Protein AF-A0A354TDP1-F1 (afdb_monomer)

Radius of gyration: 15.61 Å; Cα contacts (8 Å, |Δi|>4): 43; chains: 1; bounding box: 36×28×40 Å

Solvent-acc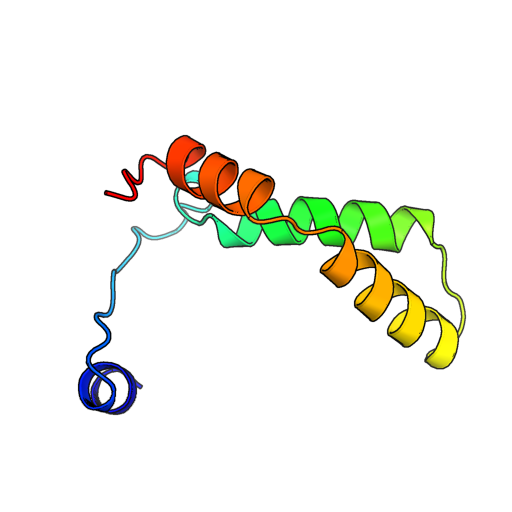essible surface area (backbone atoms only — not comparable to full-atom values): 4598 Å² total; per-residue (Å²): 109,70,74,62,44,48,73,74,76,46,80,92,81,87,74,66,84,94,45,65,75,62,38,44,66,57,57,52,49,51,56,35,53,51,47,45,62,75,60,66,54,88,45,74,68,49,40,52,52,41,50,55,53,35,58,70,69,63,47,73,67,55,51,54,50,34,36,45,73,36,73,45,81,88,127

Structure (mmCIF, N/CA/C/O backbone):
data_AF-A0A354TDP1-F1
#
_entry.id   AF-A0A354TDP1-F1
#
loop_
_atom_site.group_PDB
_atom_site.id
_atom_site.type_symbol
_atom_site.label_atom_id
_atom_site.label_alt_id
_atom_site.label_comp_id
_atom_site.label_asym_id
_atom_site.label_entity_id
_atom_site.label_seq_id
_atom_site.pdbx_PDB_ins_code
_atom_site.Cartn_x
_atom_site.Cartn_y
_atom_site.Cartn_z
_atom_site.occupancy
_atom_site.B_iso_or_equiv
_atom_site.auth_seq_id
_atom_site.auth_comp_id
_atom_site.auth_asym_id
_atom_site.auth_atom_id
_atom_site.pdbx_PDB_model_num
ATOM 1 N N . MET A 1 1 ? 20.727 -5.548 1.984 1.00 77.25 1 MET A N 1
ATOM 2 C CA . MET A 1 1 ? 19.389 -5.544 1.356 1.00 77.25 1 MET A CA 1
ATOM 3 C C . MET A 1 1 ? 19.445 -5.995 -0.100 1.00 77.25 1 MET A C 1
ATOM 5 O O . MET A 1 1 ? 18.904 -7.047 -0.399 1.00 77.25 1 MET A O 1
ATOM 9 N N . GLU A 1 2 ? 20.173 -5.304 -0.983 1.00 86.50 2 GLU A N 1
ATOM 10 C CA . GLU A 1 2 ? 20.254 -5.652 -2.418 1.00 86.50 2 GLU A CA 1
ATOM 11 C C . GLU A 1 2 ? 20.643 -7.117 -2.696 1.00 86.50 2 GLU A C 1
ATOM 13 O O . GLU A 1 2 ? 20.012 -7.781 -3.513 1.00 86.50 2 GLU A O 1
ATOM 18 N N . ARG A 1 3 ? 21.617 -7.668 -1.955 1.00 88.44 3 ARG A N 1
ATOM 19 C CA . ARG A 1 3 ? 21.993 -9.091 -2.067 1.00 88.44 3 ARG A CA 1
ATOM 20 C C . ARG A 1 3 ? 20.833 -10.054 -1.773 1.00 88.44 3 ARG A C 1
ATOM 22 O O . ARG A 1 3 ? 20.787 -11.124 -2.363 1.00 88.44 3 ARG A O 1
ATOM 29 N N . LEU A 1 4 ? 19.913 -9.703 -0.870 1.00 94.25 4 LEU A N 1
ATOM 30 C CA . LEU A 1 4 ? 18.740 -10.530 -0.549 1.00 94.25 4 LEU A CA 1
ATOM 31 C C . LEU A 1 4 ? 17.669 -10.421 -1.641 1.00 94.25 4 LEU A C 1
ATOM 33 O O . LEU A 1 4 ? 17.098 -11.435 -2.022 1.00 94.25 4 LEU A O 1
ATOM 37 N N . VAL A 1 5 ? 17.464 -9.219 -2.190 1.00 92.69 5 VAL A N 1
ATOM 38 C CA . VAL A 1 5 ? 16.531 -8.967 -3.304 1.00 92.69 5 VAL A CA 1
ATOM 39 C C . VAL A 1 5 ? 16.966 -9.731 -4.559 1.00 92.69 5 VAL A C 1
ATOM 41 O O . VAL A 1 5 ? 16.180 -10.469 -5.147 1.00 92.69 5 VAL A O 1
ATOM 44 N N . ARG A 1 6 ? 18.253 -9.653 -4.916 1.00 93.31 6 ARG A N 1
ATOM 45 C CA . ARG A 1 6 ? 18.796 -10.364 -6.083 1.00 93.31 6 ARG A CA 1
ATOM 46 C C . ARG A 1 6 ? 18.727 -11.889 -5.939 1.00 93.31 6 ARG A C 1
ATOM 48 O O . ARG A 1 6 ? 18.532 -12.581 -6.931 1.00 93.31 6 ARG A O 1
ATOM 55 N N . ARG A 1 7 ? 18.844 -12.427 -4.716 1.00 95.88 7 ARG A N 1
ATOM 56 C CA . ARG A 1 7 ? 18.756 -13.878 -4.453 1.00 95.88 7 ARG A CA 1
ATOM 57 C C . ARG A 1 7 ? 17.394 -14.486 -4.790 1.00 95.88 7 ARG A C 1
ATOM 59 O O . ARG A 1 7 ? 17.347 -15.680 -5.054 1.00 95.88 7 ARG A O 1
ATOM 66 N N . VAL A 1 8 ? 16.319 -13.697 -4.775 1.00 95.88 8 VAL A N 1
ATOM 67 C CA . VAL A 1 8 ? 14.966 -14.154 -5.142 1.00 95.88 8 VAL A CA 1
ATOM 68 C C . VAL A 1 8 ? 14.605 -13.824 -6.597 1.00 95.88 8 VAL A C 1
ATOM 70 O O . VAL A 1 8 ? 13.450 -13.950 -6.980 1.00 95.88 8 VAL A O 1
ATOM 73 N N . GLY A 1 9 ? 15.579 -13.387 -7.408 1.00 94.00 9 GLY A N 1
ATOM 74 C CA . GLY A 1 9 ? 15.367 -13.026 -8.814 1.00 94.00 9 GLY A CA 1
ATOM 75 C C . GLY A 1 9 ? 14.743 -11.644 -9.035 1.00 94.00 9 GLY A C 1
ATOM 76 O O . GLY A 1 9 ? 14.375 -11.322 -10.159 1.00 94.00 9 GLY A O 1
ATOM 77 N N . ALA A 1 10 ? 14.626 -10.821 -7.989 1.00 94.25 10 ALA A N 1
ATOM 78 C CA . ALA A 1 10 ? 14.106 -9.463 -8.094 1.00 94.25 10 ALA A CA 1
ATOM 79 C C . ALA A 1 10 ? 15.217 -8.440 -8.391 1.00 94.25 10 ALA A C 1
ATOM 81 O O . ALA A 1 10 ? 16.393 -8.637 -8.068 1.00 94.25 10 ALA A O 1
ATOM 82 N N . GLU A 1 11 ? 14.825 -7.307 -8.972 1.00 91.12 11 GLU A N 1
ATOM 83 C CA . GLU A 1 11 ? 15.710 -6.191 -9.304 1.00 91.12 11 GLU A CA 1
ATOM 84 C C . GLU A 1 11 ? 15.416 -4.976 -8.413 1.00 91.12 11 GLU A C 1
ATOM 86 O O . GLU A 1 11 ? 14.263 -4.676 -8.103 1.00 91.12 11 GLU A O 1
ATOM 91 N N . VAL A 1 12 ? 16.464 -4.249 -8.017 1.00 90.00 12 VAL A N 1
ATOM 92 C CA . VAL A 1 12 ? 16.324 -2.962 -7.325 1.00 90.00 12 VAL A CA 1
ATOM 93 C C . VAL A 1 12 ? 16.248 -1.843 -8.362 1.00 90.00 12 VAL A C 1
ATOM 95 O O . VAL A 1 12 ? 17.211 -1.601 -9.086 1.00 90.00 12 VAL A O 1
ATOM 98 N N . ARG A 1 13 ? 15.115 -1.136 -8.407 1.00 86.88 13 ARG A N 1
ATOM 99 C CA . ARG A 1 13 ? 14.919 0.060 -9.235 1.00 86.88 13 ARG A CA 1
ATOM 100 C C . ARG A 1 13 ? 15.042 1.305 -8.362 1.00 86.88 13 ARG A C 1
ATOM 102 O O . ARG A 1 13 ? 14.259 1.491 -7.435 1.00 86.88 13 ARG A O 1
ATOM 109 N N . PHE A 1 14 ? 16.039 2.139 -8.646 1.00 87.81 14 PHE A N 1
ATOM 110 C CA . PHE A 1 14 ? 16.251 3.385 -7.915 1.00 87.81 14 PHE A CA 1
ATOM 111 C C . PHE A 1 14 ? 15.349 4.494 -8.451 1.00 87.81 14 PHE A C 1
ATOM 113 O O . PHE A 1 14 ? 15.192 4.649 -9.661 1.00 87.81 14 PHE A O 1
ATOM 120 N N . LEU A 1 15 ? 14.790 5.276 -7.532 1.00 88.19 15 LEU A N 1
ATOM 121 C CA . LEU A 1 15 ? 14.046 6.493 -7.830 1.00 88.19 15 LEU A CA 1
ATOM 122 C C . LEU A 1 15 ? 14.937 7.717 -7.585 1.00 88.19 15 LEU A C 1
ATOM 124 O O . LEU A 1 15 ? 15.736 7.695 -6.641 1.00 88.19 15 LEU A O 1
ATOM 128 N N . PRO A 1 16 ? 14.803 8.793 -8.380 1.00 91.44 16 PRO A N 1
ATOM 129 C CA . PRO A 1 16 ? 15.427 10.065 -8.051 1.00 91.44 16 PRO A CA 1
ATOM 130 C C . PRO A 1 16 ? 14.949 10.563 -6.679 1.00 91.44 16 PRO A C 1
ATOM 132 O O . PRO A 1 16 ? 13.814 10.312 -6.260 1.00 91.44 16 PRO A O 1
ATOM 135 N N . ALA A 1 17 ? 15.822 11.273 -5.963 1.00 91.94 17 ALA A N 1
ATOM 136 C CA . ALA A 1 17 ? 15.476 11.838 -4.663 1.00 91.94 17 ALA A CA 1
ATOM 137 C C . ALA A 1 17 ? 14.255 12.770 -4.774 1.00 91.94 17 ALA A C 1
ATOM 139 O O . ALA A 1 17 ? 14.079 13.454 -5.782 1.00 91.94 17 ALA A O 1
ATOM 140 N N . TYR A 1 18 ? 13.414 12.788 -3.734 1.00 86.88 18 TYR A N 1
ATOM 141 C CA . TYR A 1 18 ? 12.213 13.632 -3.652 1.00 86.88 18 TYR A CA 1
ATOM 142 C C . TYR A 1 18 ? 11.247 13.495 -4.841 1.00 86.88 18 TYR A C 1
ATOM 144 O O . TYR A 1 18 ? 10.582 14.459 -5.204 1.00 86.88 18 TYR A O 1
ATOM 152 N N . SER A 1 19 ? 11.143 12.300 -5.433 1.00 90.00 19 SER A N 1
ATOM 153 C CA . SER A 1 19 ? 10.226 12.017 -6.550 1.00 90.00 19 SER A CA 1
ATOM 154 C C . SER A 1 19 ? 9.043 11.130 -6.129 1.00 90.00 19 SER A C 1
ATOM 156 O O . SER A 1 19 ? 8.925 10.001 -6.612 1.00 90.00 19 SER A O 1
ATOM 158 N N . PRO A 1 20 ? 8.154 11.594 -5.226 1.00 88.12 20 PRO A N 1
ATOM 159 C CA . PRO A 1 20 ? 6.997 10.810 -4.791 1.00 88.12 20 PRO A CA 1
ATOM 160 C C . PRO A 1 20 ? 6.020 10.532 -5.941 1.00 88.12 20 PRO A C 1
ATOM 162 O O . PRO A 1 20 ? 5.341 9.509 -5.932 1.00 88.12 20 PRO A O 1
ATOM 165 N N . ASP A 1 21 ? 5.999 11.387 -6.968 1.00 88.94 21 ASP A N 1
ATOM 166 C CA . ASP A 1 21 ? 5.166 11.211 -8.163 1.00 88.94 21 ASP A CA 1
ATOM 167 C C . ASP A 1 21 ? 5.537 9.964 -8.974 1.00 88.94 21 ASP A C 1
ATOM 169 O O . ASP A 1 21 ? 4.703 9.430 -9.704 1.00 88.94 21 ASP A O 1
ATOM 173 N N . LEU A 1 22 ? 6.764 9.463 -8.801 1.00 91.94 22 LEU A N 1
ATOM 174 C CA . LEU A 1 22 ? 7.258 8.237 -9.424 1.00 91.94 22 LEU A CA 1
ATOM 175 C C . LEU A 1 22 ? 7.104 7.009 -8.517 1.00 91.94 22 LEU A C 1
ATOM 177 O O . LEU A 1 22 ? 7.570 5.936 -8.880 1.00 91.94 22 LEU A O 1
ATOM 181 N N . ASN A 1 23 ? 6.478 7.132 -7.342 1.00 93.25 23 ASN A N 1
ATOM 182 C CA . ASN A 1 23 ? 6.356 6.038 -6.381 1.00 93.25 23 ASN A CA 1
ATOM 183 C C . ASN A 1 23 ? 4.894 5.553 -6.249 1.00 93.25 23 ASN A C 1
ATOM 185 O O . ASN A 1 23 ? 4.119 6.130 -5.479 1.00 93.25 23 ASN A O 1
ATOM 189 N N . PRO A 1 24 ? 4.489 4.463 -6.937 1.00 94.25 24 PRO A N 1
ATOM 190 C CA . PRO A 1 24 ? 3.098 4.000 -6.948 1.00 94.25 24 PRO A CA 1
ATOM 191 C C . PRO A 1 24 ? 2.528 3.665 -5.562 1.00 94.25 24 PRO A C 1
ATOM 193 O O . PRO A 1 24 ? 1.320 3.793 -5.347 1.00 94.25 24 PRO A O 1
ATOM 196 N N . ILE A 1 25 ? 3.374 3.275 -4.598 1.00 94.81 25 ILE A N 1
ATOM 197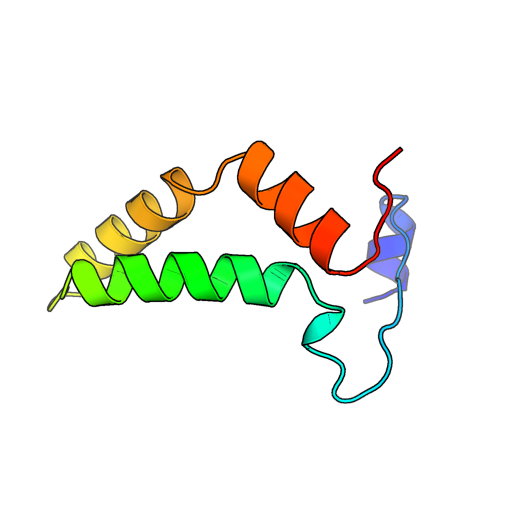 C CA . ILE A 1 25 ? 2.923 2.940 -3.238 1.00 94.81 25 ILE A CA 1
ATOM 198 C C . ILE A 1 25 ? 2.333 4.156 -2.506 1.00 94.81 25 ILE A C 1
ATOM 200 O O . ILE A 1 25 ? 1.449 3.994 -1.667 1.00 94.81 25 ILE A O 1
ATOM 204 N N . GLU A 1 26 ? 2.745 5.378 -2.859 1.00 95.69 26 GLU A N 1
ATOM 205 C CA . GLU A 1 26 ? 2.186 6.604 -2.277 1.00 95.69 26 GLU A CA 1
ATOM 206 C C . GLU A 1 26 ? 0.698 6.753 -2.619 1.00 95.69 26 GLU A C 1
ATOM 208 O O . GLU A 1 26 ? -0.114 7.158 -1.781 1.00 95.69 26 GLU A O 1
ATOM 213 N N . LYS A 1 27 ? 0.303 6.346 -3.833 1.00 96.19 27 LYS A N 1
ATOM 214 C CA . LYS A 1 27 ? -1.100 6.360 -4.277 1.00 96.19 27 LYS A CA 1
ATOM 215 C C . LYS A 1 27 ? -1.925 5.307 -3.536 1.00 96.19 27 LYS A C 1
ATOM 217 O O . LYS A 1 27 ? -3.037 5.610 -3.097 1.00 96.19 27 LYS A O 1
ATOM 222 N N . MET A 1 28 ? -1.355 4.121 -3.304 1.00 97.19 28 MET A N 1
ATOM 223 C CA . MET A 1 28 ? -1.964 3.095 -2.448 1.00 97.19 28 MET A CA 1
ATOM 224 C C . MET A 1 28 ? -2.201 3.625 -1.030 1.00 97.19 28 MET A C 1
ATOM 226 O O . MET A 1 28 ? -3.319 3.548 -0.514 1.00 97.19 28 MET A O 1
ATOM 230 N N . TRP A 1 29 ? -1.180 4.229 -0.416 1.00 97.00 29 TRP A N 1
ATOM 231 C CA . TRP A 1 29 ? -1.296 4.797 0.926 1.00 97.00 29 TRP A CA 1
ATOM 232 C C . TRP A 1 29 ? -2.272 5.965 0.998 1.00 97.00 29 TRP A C 1
ATOM 234 O O . TRP A 1 29 ? -2.931 6.132 2.022 1.00 97.00 29 TRP A O 1
ATOM 244 N N . SER A 1 30 ? -2.408 6.761 -0.064 1.00 97.06 30 SER A N 1
ATOM 245 C CA . SER A 1 30 ? -3.445 7.793 -0.145 1.00 97.06 30 SER A CA 1
ATOM 246 C C . SER A 1 30 ? -4.851 7.189 -0.017 1.00 97.06 30 SER A C 1
ATOM 248 O O . SER A 1 30 ? -5.626 7.623 0.840 1.00 97.06 30 SER A O 1
ATOM 250 N N . LYS A 1 31 ? -5.147 6.117 -0.772 1.00 97.88 31 LYS A N 1
ATOM 251 C CA . LYS A 1 31 ? -6.428 5.386 -0.693 1.00 97.88 31 LYS A CA 1
ATOM 252 C C . LYS A 1 31 ? -6.652 4.757 0.685 1.00 97.88 31 LYS A C 1
ATOM 254 O O . LYS A 1 31 ? -7.726 4.923 1.259 1.00 97.88 31 LYS A O 1
ATOM 259 N N . ILE A 1 32 ? -5.642 4.086 1.243 1.00 98.25 32 ILE A N 1
ATOM 260 C CA . ILE A 1 32 ? -5.737 3.465 2.575 1.00 98.25 32 ILE A CA 1
ATOM 261 C C . ILE A 1 32 ? -6.000 4.527 3.646 1.00 98.25 32 ILE A C 1
ATOM 263 O O . ILE A 1 32 ? -6.949 4.399 4.414 1.00 98.25 32 ILE A O 1
ATOM 267 N N . LYS A 1 33 ? -5.218 5.615 3.669 1.00 97.44 33 LYS A N 1
ATOM 268 C CA . LYS A 1 33 ? -5.406 6.712 4.633 1.00 97.44 33 LYS A CA 1
ATOM 269 C C . LYS A 1 33 ? -6.788 7.344 4.520 1.00 97.44 33 LYS A C 1
ATOM 271 O O . LYS A 1 33 ? -7.352 7.717 5.541 1.00 97.44 33 LYS A O 1
ATOM 276 N N . HIS A 1 34 ? -7.331 7.474 3.309 1.00 98.31 34 HIS A N 1
ATOM 277 C CA . HIS A 1 34 ? -8.696 7.956 3.117 1.00 98.31 34 HIS A CA 1
ATOM 278 C C . HIS A 1 34 ? -9.713 7.038 3.813 1.00 98.31 34 HIS A C 1
ATOM 280 O O . HIS A 1 34 ? -10.507 7.514 4.616 1.00 98.31 34 HIS A O 1
ATOM 286 N N . LEU A 1 35 ? -9.641 5.724 3.575 1.00 98.06 35 LEU A N 1
ATOM 287 C CA . LEU A 1 35 ? -10.546 4.746 4.193 1.00 98.06 35 LEU A CA 1
ATOM 288 C C . LEU A 1 35 ? -10.411 4.702 5.720 1.00 98.06 35 LEU A C 1
ATOM 290 O O . LEU A 1 35 ? -11.416 4.686 6.423 1.00 98.06 35 LEU A O 1
ATOM 294 N N . LEU A 1 36 ? -9.180 4.744 6.235 1.00 98.06 36 LEU A N 1
ATOM 295 C CA . LEU A 1 36 ? -8.928 4.761 7.676 1.00 98.06 36 LEU A CA 1
ATOM 296 C C . LEU A 1 36 ? -9.474 6.024 8.348 1.00 98.06 36 LEU A C 1
ATOM 298 O O . LEU A 1 36 ? -10.043 5.940 9.432 1.00 98.06 36 LEU A O 1
ATOM 302 N N . ARG A 1 37 ? -9.346 7.190 7.700 1.00 97.88 37 ARG A N 1
ATOM 303 C CA . ARG A 1 37 ? -9.939 8.439 8.201 1.00 97.88 37 ARG A CA 1
ATOM 304 C C . ARG A 1 37 ? -11.459 8.353 8.258 1.00 97.88 37 ARG A C 1
ATOM 306 O O . ARG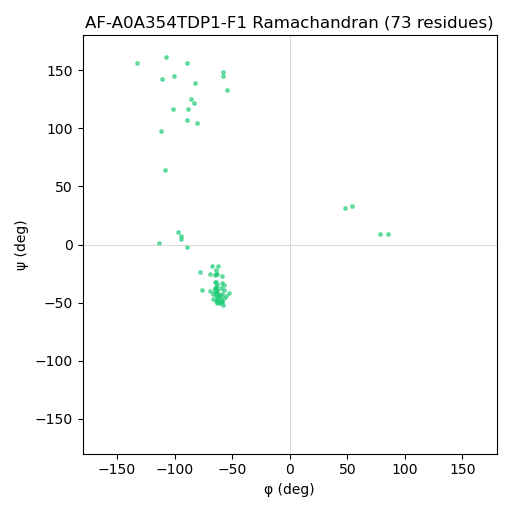 A 1 37 ? -12.030 8.818 9.231 1.00 97.88 37 ARG A O 1
ATOM 313 N N . SER A 1 38 ? -12.092 7.729 7.264 1.00 97.00 38 SER A N 1
ATOM 314 C CA . SER A 1 38 ? -13.543 7.507 7.261 1.00 97.00 38 SER A CA 1
ATOM 315 C C . SER A 1 38 ? -14.014 6.493 8.308 1.00 97.00 38 SER A C 1
ATOM 317 O O . SER A 1 38 ? -15.170 6.544 8.706 1.00 97.00 38 SER A O 1
ATOM 319 N N . ALA A 1 39 ? -13.154 5.565 8.737 1.00 96.81 39 ALA A N 1
ATOM 320 C CA . ALA A 1 39 ? -13.506 4.546 9.725 1.00 96.81 39 ALA A CA 1
ATOM 321 C C . ALA A 1 39 ? -13.526 5.073 11.172 1.00 96.81 39 ALA A C 1
ATOM 323 O O . ALA A 1 39 ? -14.174 4.472 12.022 1.00 96.81 39 ALA A O 1
ATOM 324 N N . GLU A 1 40 ? -12.798 6.160 11.463 1.00 97.12 40 GLU A N 1
ATOM 325 C CA . GLU A 1 40 ? -12.744 6.831 12.775 1.00 97.12 40 GLU A CA 1
ATOM 326 C C . GLU A 1 40 ? -12.518 5.909 13.995 1.00 97.12 40 GLU A C 1
ATOM 328 O O . GLU A 1 40 ? -12.964 6.208 15.106 1.00 97.12 40 GLU A O 1
ATOM 333 N N . ALA A 1 41 ? -11.793 4.801 13.812 1.00 97.50 41 ALA A N 1
ATOM 334 C CA . ALA A 1 41 ? -11.529 3.815 14.859 1.00 97.50 41 ALA A CA 1
ATOM 335 C C . ALA A 1 41 ? -10.899 4.448 16.116 1.00 97.50 41 ALA A C 1
ATOM 337 O O . ALA A 1 41 ? -9.934 5.211 16.031 1.00 97.50 41 ALA A O 1
ATOM 338 N N . ARG A 1 42 ? -11.425 4.105 17.302 1.00 97.69 42 ARG A N 1
ATOM 339 C CA . ARG A 1 42 ? -10.978 4.661 18.600 1.00 97.69 42 ARG A CA 1
ATOM 340 C C . ARG A 1 42 ? -10.32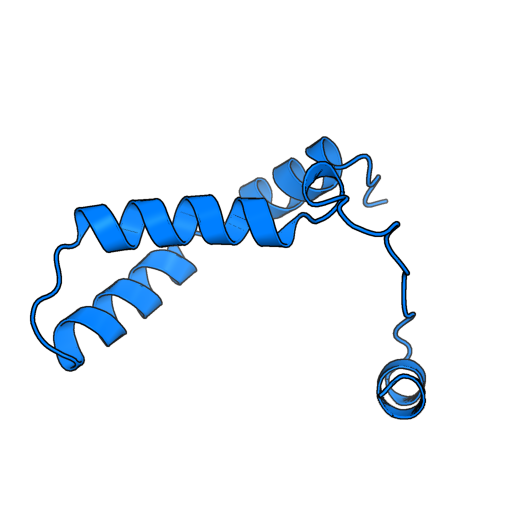1 3.635 19.515 1.00 97.69 42 ARG A C 1
ATOM 342 O O 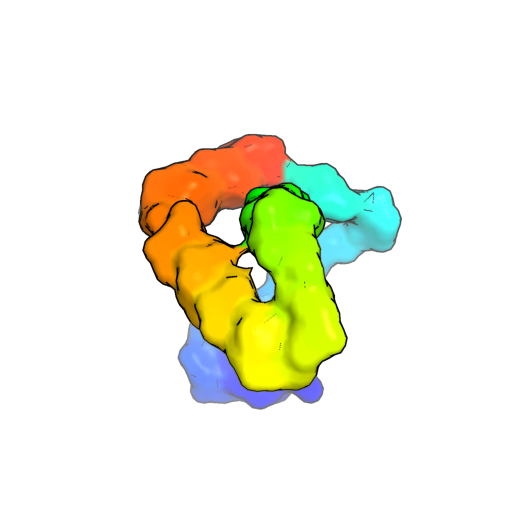. ARG A 1 42 ? -9.918 3.974 20.624 1.00 97.69 42 ARG A O 1
ATOM 349 N N . THR A 1 43 ? -10.190 2.396 19.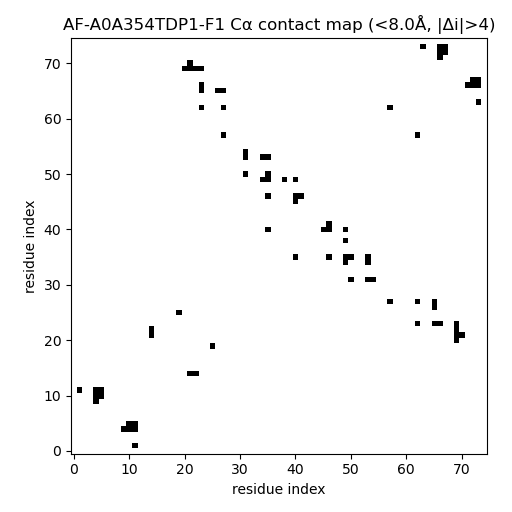052 1.00 98.25 43 THR A N 1
ATOM 350 C CA . THR A 1 43 ? -9.542 1.307 19.787 1.00 98.25 43 THR A CA 1
ATOM 351 C C . THR A 1 43 ? -8.558 0.558 18.886 1.00 98.25 43 THR A C 1
ATOM 353 O O . THR A 1 43 ? -8.737 0.560 17.666 1.00 98.25 43 THR A O 1
ATOM 356 N N . PRO A 1 44 ? -7.540 -0.115 19.455 1.00 98.25 44 PRO A N 1
ATOM 357 C CA . PRO A 1 44 ? -6.601 -0.919 18.671 1.00 98.25 44 PRO A CA 1
ATOM 358 C C . PRO A 1 44 ? -7.282 -2.011 17.837 1.00 98.25 44 PRO A C 1
ATOM 360 O O . PRO A 1 44 ? -6.917 -2.204 16.685 1.00 98.25 44 PRO A O 1
ATOM 363 N N . VAL A 1 45 ? -8.305 -2.671 18.392 1.00 98.38 45 VAL A N 1
ATOM 364 C CA . VAL A 1 45 ? -9.058 -3.731 17.700 1.00 98.38 45 VAL A CA 1
ATOM 365 C C . VAL A 1 45 ? -9.792 -3.167 16.483 1.00 98.38 45 VAL A C 1
ATOM 367 O O . VAL A 1 45 ? -9.635 -3.673 15.379 1.00 98.38 45 VAL A O 1
ATOM 370 N N . GLN A 1 46 ? -10.513 -2.055 16.656 1.00 98.00 46 GLN A N 1
ATOM 371 C CA . GLN A 1 46 ? -11.197 -1.392 15.540 1.00 98.00 46 GLN A CA 1
ATOM 372 C C . 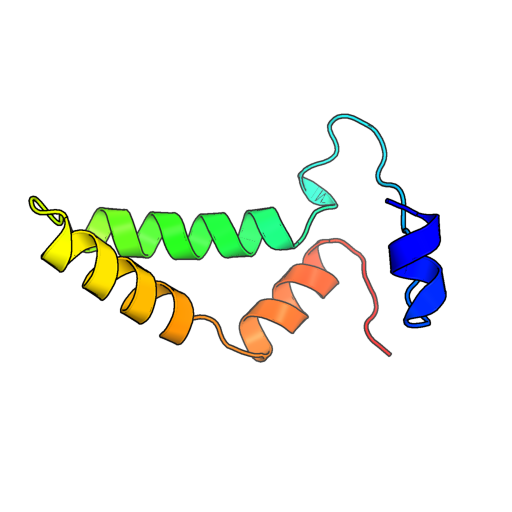GLN A 1 46 ? -10.218 -0.876 14.481 1.00 98.00 46 GLN A C 1
ATOM 374 O O . GLN A 1 46 ? -10.543 -0.862 13.296 1.00 98.00 46 GLN A O 1
ATOM 379 N N . LEU A 1 47 ? -9.028 -0.420 14.890 1.00 98.12 47 LEU A N 1
ATOM 380 C CA . LEU A 1 47 ? -8.009 0.036 13.950 1.00 98.12 47 LEU A CA 1
ATOM 381 C C . LEU A 1 47 ? -7.479 -1.128 13.104 1.00 98.12 47 LEU A C 1
ATOM 383 O O . LEU A 1 47 ? -7.332 -0.966 11.896 1.00 98.12 47 LEU A O 1
ATOM 387 N N . ASP A 1 48 ? -7.233 -2.288 13.711 1.00 98.31 48 ASP A N 1
ATOM 388 C CA . ASP A 1 48 ? -6.771 -3.488 13.005 1.00 98.31 48 ASP A CA 1
ATOM 389 C C . ASP A 1 48 ? -7.813 -4.000 11.992 1.00 98.31 48 ASP A C 1
ATOM 391 O O . ASP A 1 48 ? -7.498 -4.257 10.824 1.00 98.31 48 ASP A O 1
ATOM 395 N N . GLU A 1 49 ? -9.087 -4.024 12.393 1.00 98.25 49 GLU A N 1
ATOM 396 C CA . GLU A 1 49 ? -10.210 -4.333 11.501 1.00 98.25 49 GLU A CA 1
ATOM 397 C C . GLU A 1 49 ? -10.310 -3.325 10.344 1.00 98.25 49 GLU A C 1
ATOM 399 O O . GLU A 1 49 ? -10.461 -3.715 9.181 1.00 98.25 49 GLU A O 1
ATOM 404 N N . ALA A 1 50 ? -10.171 -2.026 10.634 1.00 98.38 50 ALA A N 1
ATOM 405 C CA . ALA A 1 50 ? -10.213 -0.971 9.625 1.00 98.38 50 ALA A CA 1
ATOM 406 C C . ALA A 1 50 ? -9.038 -1.059 8.638 1.00 98.38 50 ALA A C 1
ATOM 408 O O . ALA A 1 50 ? -9.232 -0.837 7.441 1.00 98.38 50 ALA A O 1
ATOM 409 N N . ILE A 1 51 ? -7.835 -1.411 9.107 1.00 98.25 51 ILE A N 1
ATOM 410 C CA . ILE A 1 51 ? -6.659 -1.650 8.258 1.00 98.25 51 ILE A CA 1
ATOM 411 C C . ILE A 1 51 ? -6.915 -2.840 7.335 1.00 98.25 51 ILE A C 1
ATOM 413 O O . ILE A 1 51 ? -6.771 -2.707 6.116 1.00 98.25 51 ILE A O 1
ATOM 417 N N . SER A 1 52 ? -7.361 -3.966 7.891 1.00 98.19 52 SER A N 1
ATOM 418 C CA . SER A 1 52 ? -7.685 -5.173 7.124 1.00 98.19 52 SER A CA 1
ATOM 419 C C . SER A 1 52 ? -8.735 -4.888 6.047 1.00 98.19 52 SER A C 1
ATOM 421 O O . SER A 1 52 ? -8.555 -5.229 4.872 1.00 98.19 52 SER A O 1
ATOM 423 N N . LEU A 1 53 ? -9.800 -4.165 6.411 1.00 98.25 53 LEU A N 1
ATOM 424 C CA . LEU A 1 53 ? -10.827 -3.740 5.468 1.00 98.25 53 LEU A CA 1
ATOM 425 C C . LEU A 1 53 ? -10.258 -2.794 4.403 1.00 98.25 53 LEU A C 1
ATOM 427 O O . LEU A 1 53 ? -10.542 -2.986 3.222 1.00 98.25 53 LEU A O 1
ATOM 431 N N . ALA A 1 54 ? -9.442 -1.806 4.776 1.00 98.38 54 ALA A N 1
ATOM 432 C CA . ALA A 1 54 ? -8.867 -0.851 3.831 1.00 98.38 54 ALA A CA 1
ATOM 433 C C . ALA A 1 54 ? -7.993 -1.537 2.769 1.00 98.38 54 ALA A C 1
ATOM 435 O O . ALA A 1 54 ? -8.136 -1.245 1.579 1.00 98.38 54 ALA A O 1
ATOM 436 N N . PHE A 1 55 ? -7.151 -2.494 3.173 1.00 98.00 55 PHE A N 1
ATOM 437 C CA . PHE A 1 55 ? -6.351 -3.289 2.239 1.00 98.00 55 PHE A CA 1
ATOM 438 C C . PHE A 1 55 ? -7.219 -4.174 1.337 1.00 98.00 55 PHE A C 1
ATOM 440 O O . PHE A 1 55 ? -6.947 -4.253 0.140 1.00 98.00 55 PHE A O 1
ATOM 447 N N . SER A 1 56 ? -8.317 -4.746 1.848 1.00 98.00 56 SER A N 1
ATOM 448 C CA . SER A 1 56 ? -9.254 -5.533 1.024 1.00 98.00 56 SER A CA 1
ATOM 449 C C . SER A 1 56 ? -9.925 -4.727 -0.104 1.00 98.00 56 SER A C 1
ATOM 451 O O . SER A 1 56 ? -10.443 -5.301 -1.061 1.00 98.00 56 SER A O 1
ATOM 453 N N . LYS A 1 57 ? -9.924 -3.387 -0.013 1.00 98.12 57 LYS A N 1
ATOM 454 C CA . LYS A 1 57 ? -10.467 -2.480 -1.040 1.00 98.12 57 LYS A CA 1
ATOM 455 C C . LYS A 1 57 ? -9.440 -2.069 -2.099 1.00 98.12 57 LYS A C 1
ATOM 457 O O . LYS A 1 57 ? -9.795 -1.322 -3.017 1.00 98.12 57 LYS A O 1
ATOM 462 N N . VAL A 1 58 ? -8.187 -2.508 -1.987 1.00 97.69 58 VAL A N 1
ATOM 463 C CA . VAL A 1 58 ? -7.173 -2.332 -3.032 1.00 97.69 58 VAL A CA 1
ATOM 464 C C . VAL A 1 58 ? -7.342 -3.443 -4.062 1.00 97.69 58 VAL A C 1
ATOM 466 O O . VAL A 1 58 ? -7.273 -4.625 -3.745 1.00 97.69 58 VAL A O 1
ATOM 469 N N . THR A 1 59 ? -7.574 -3.058 -5.312 1.00 97.69 59 THR A N 1
ATOM 470 C CA . THR A 1 59 ? -7.795 -3.989 -6.421 1.00 97.69 59 THR A CA 1
ATOM 471 C C . THR A 1 59 ? -6.598 -4.019 -7.365 1.00 97.69 59 THR A C 1
ATOM 473 O O . THR A 1 59 ? -5.814 -3.071 -7.437 1.00 97.69 59 THR A O 1
ATOM 476 N N . ALA A 1 60 ? -6.496 -5.074 -8.177 1.00 96.62 60 ALA A N 1
ATOM 477 C CA . ALA A 1 60 ? -5.506 -5.135 -9.254 1.00 96.62 60 ALA A CA 1
ATOM 478 C C . ALA A 1 60 ? -5.648 -3.958 -10.239 1.00 96.62 60 ALA A C 1
ATOM 480 O O . ALA A 1 60 ? -4.652 -3.434 -10.731 1.00 96.62 60 ALA A O 1
ATOM 481 N N . LYS A 1 61 ? -6.883 -3.497 -10.488 1.00 96.94 61 LYS A N 1
ATOM 482 C CA . LYS A 1 61 ? -7.152 -2.335 -11.345 1.00 96.94 61 LYS A CA 1
ATOM 483 C C . LYS A 1 61 ? -6.589 -1.044 -10.754 1.00 96.94 61 LYS A C 1
ATOM 485 O O . LYS A 1 61 ? -6.022 -0.248 -11.498 1.00 96.94 61 LYS A O 1
ATOM 490 N N . ASP A 1 62 ? -6.718 -0.853 -9.440 1.00 97.12 62 ASP A N 1
ATOM 491 C CA . ASP A 1 62 ? -6.097 0.285 -8.758 1.00 97.12 62 ASP A CA 1
ATOM 492 C C . ASP A 1 62 ? -4.577 0.257 -8.949 1.00 97.12 62 ASP A C 1
ATOM 494 O O . ASP A 1 62 ? -3.999 1.247 -9.390 1.00 97.12 62 ASP A O 1
ATOM 498 N N . ALA A 1 63 ? -3.948 -0.896 -8.687 1.00 95.81 63 ALA A N 1
ATOM 499 C CA . ALA A 1 63 ? -2.504 -1.062 -8.820 1.00 95.81 63 ALA A CA 1
ATOM 500 C C . ALA A 1 63 ? -2.030 -0.749 -10.246 1.00 95.81 63 ALA A C 1
ATOM 502 O O . ALA A 1 63 ? -1.172 0.114 -10.422 1.00 95.81 63 ALA A O 1
ATOM 503 N N . MET A 1 64 ? -2.637 -1.365 -11.266 1.00 95.69 64 MET A N 1
ATOM 504 C CA . MET A 1 64 ? -2.304 -1.086 -12.670 1.00 95.69 64 MET A CA 1
ATOM 505 C C . MET A 1 64 ? -2.432 0.407 -13.003 1.00 95.69 64 MET A C 1
ATOM 507 O O . MET A 1 64 ? -1.532 0.981 -13.614 1.00 95.69 64 MET A O 1
ATOM 511 N N . GLY A 1 65 ? -3.508 1.056 -12.547 1.00 95.69 65 GLY A N 1
ATOM 512 C CA . GLY A 1 65 ? -3.712 2.491 -12.746 1.00 95.69 65 GLY A CA 1
ATOM 513 C C . GLY A 1 65 ? -2.647 3.355 -12.064 1.00 95.69 65 GLY A C 1
ATOM 514 O O . GLY A 1 65 ? -2.168 4.323 -12.654 1.00 95.69 65 GLY A O 1
ATOM 515 N N . TRP A 1 66 ? -2.231 3.004 -10.845 1.00 96.38 66 TRP A N 1
ATOM 516 C CA . TRP A 1 66 ? -1.195 3.739 -10.116 1.00 96.38 66 TRP A CA 1
ATOM 517 C C . TRP A 1 66 ? 0.169 3.628 -10.788 1.00 96.38 66 TRP A C 1
ATOM 519 O O . TRP A 1 66 ? 0.805 4.659 -10.999 1.00 96.38 66 TRP A O 1
ATOM 529 N N . PHE A 1 67 ? 0.578 2.421 -11.185 1.00 94.88 67 PHE A N 1
ATOM 530 C CA . PHE A 1 67 ? 1.822 2.212 -11.930 1.00 94.88 67 PHE A CA 1
ATOM 531 C C . PHE A 1 67 ? 1.821 2.982 -13.256 1.00 94.88 67 PHE A C 1
ATOM 533 O O . PHE A 1 67 ? 2.757 3.741 -13.509 1.00 94.88 67 PHE A O 1
ATOM 540 N N . ALA A 1 68 ? 0.742 2.885 -14.042 1.00 94.44 68 ALA A N 1
ATOM 541 C CA . ALA A 1 68 ? 0.607 3.630 -15.293 1.00 94.44 68 ALA A CA 1
ATOM 542 C C . ALA A 1 68 ? 0.693 5.150 -15.073 1.00 94.44 68 ALA A C 1
ATOM 544 O O . ALA A 1 68 ? 1.408 5.846 -15.791 1.00 94.44 68 ALA A O 1
ATOM 545 N N . SER A 1 69 ? 0.037 5.672 -14.029 1.00 94.44 69 SER A N 1
ATOM 546 C CA . SER A 1 69 ? 0.078 7.106 -13.703 1.00 94.44 69 SER A CA 1
ATOM 547 C C . SER A 1 69 ? 1.451 7.611 -13.237 1.00 94.44 69 SER A C 1
ATOM 549 O O . SER A 1 69 ? 1.688 8.813 -13.264 1.00 94.44 69 SER A O 1
ATOM 551 N N . CYS A 1 70 ? 2.343 6.709 -12.817 1.00 93.75 70 CYS A N 1
ATOM 552 C CA . CYS A 1 70 ? 3.735 7.004 -12.469 1.00 93.75 70 CYS A CA 1
ATOM 553 C C . CYS A 1 70 ? 4.701 6.778 -13.653 1.00 93.75 70 CYS A C 1
ATOM 555 O O . CYS A 1 70 ? 5.913 6.839 -13.468 1.00 93.75 70 CYS A O 1
ATOM 557 N N . GLY A 1 71 ? 4.188 6.499 -14.858 1.00 91.94 71 GLY A N 1
ATOM 558 C CA . GLY A 1 71 ? 4.992 6.291 -16.067 1.00 91.94 71 GLY A CA 1
ATOM 559 C C . GLY A 1 71 ? 5.515 4.864 -16.258 1.00 91.94 71 GLY A C 1
ATOM 560 O O . GLY A 1 71 ? 6.312 4.625 -17.164 1.00 91.94 71 GLY A O 1
ATOM 561 N N . TYR A 1 72 ? 5.073 3.900 -15.445 1.00 90.38 72 TYR A N 1
ATOM 562 C CA . TYR A 1 72 ? 5.453 2.500 -15.617 1.00 90.38 72 TYR A CA 1
ATOM 563 C C . TYR A 1 72 ? 4.527 1.807 -16.613 1.00 90.38 72 TYR A C 1
ATOM 565 O O . TYR A 1 72 ? 3.313 1.760 -16.425 1.00 90.38 72 TYR A O 1
ATOM 573 N N . SER A 1 73 ? 5.118 1.207 -17.645 1.00 78.81 73 SER A N 1
ATOM 574 C CA . SER A 1 73 ? 4.423 0.249 -18.504 1.00 78.81 73 SER A CA 1
ATOM 575 C C . SER A 1 73 ? 4.597 -1.141 -17.903 1.00 78.81 73 SER A C 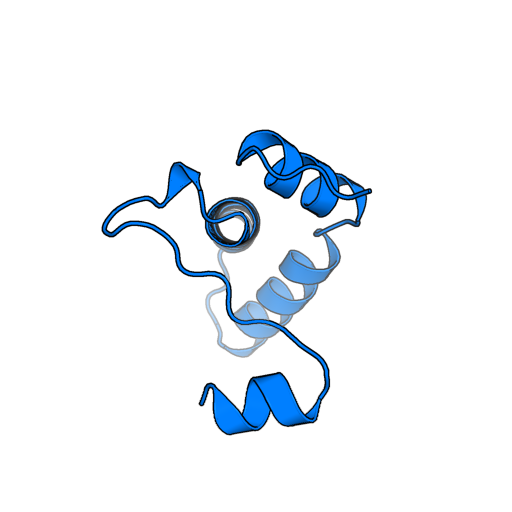1
ATOM 577 O O . SER A 1 73 ? 5.698 -1.689 -17.926 1.00 78.81 73 SER A O 1
ATOM 579 N N . ILE A 1 74 ? 3.529 -1.685 -17.320 1.00 66.75 74 ILE A N 1
ATOM 580 C CA . ILE A 1 74 ? 3.484 -3.103 -16.956 1.00 66.75 74 ILE A CA 1
ATOM 581 C C . ILE A 1 74 ? 3.138 -3.843 -18.253 1.00 66.75 74 ILE A C 1
ATOM 583 O O . ILE A 1 74 ? 2.007 -3.734 -18.726 1.00 66.75 74 ILE A O 1
ATOM 587 N N . ILE A 1 75 ? 4.141 -4.483 -18.857 1.00 51.19 75 ILE A N 1
ATOM 588 C CA . ILE A 1 75 ? 3.997 -5.375 -20.020 1.00 51.19 75 ILE A CA 1
ATOM 589 C C . ILE A 1 75 ? 3.721 -6.785 -19.503 1.00 51.19 75 ILE A C 1
ATOM 591 O O . ILE A 1 75 ? 4.422 -7.185 -18.544 1.00 51.19 75 ILE A O 1
#

Mean predicted aligned error: 4.01 Å

Secondary structure (DSSP, 8-state):
-HHHHHHTT--PPPPPTT-GGG-HHHHHHHHHHHHHHHH---SHHHHHHHHHHHHHT--HHHHHHHHHHTT----

pLDDT: mean 93.63, std 7.32, range [5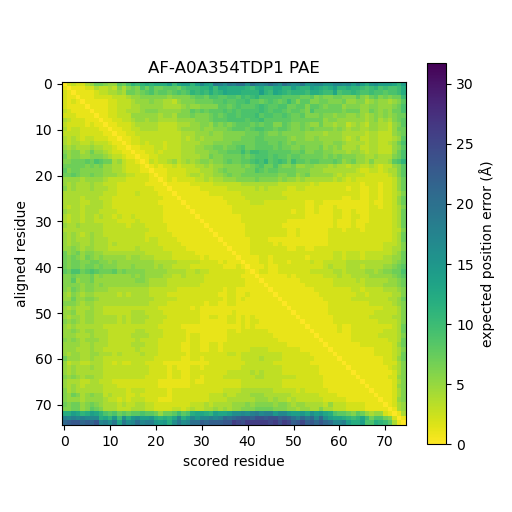1.19, 98.38]

Foldseek 3Di:
DQVVCVVVVHDDDDDPPPPVQLPLVVQLVVQLVVQLVVQPDDDPVSSVVSSVVSVVPDDPVSSCVSNVSSVHDPD

Sequence (75 aa):
MERLVRRVGAEVRFLPAYSPDLNPIEKMWSKIKHLLRSAEARTPVQLDEAISLAFSKVTAKDAMGWFASCGYSII

Nearest PDB structures (foldseek):
  3fgh-assembly1_A  TM=5.116E-01  e=9.377E+00  Homo sapiens
  3kjl-assembly3_C  TM=4.392E-01  e=5.808E+00  Saccharomyces cerevisiae